Protein AF-A0AA39JCN2-F1 (afdb_monomer_lite)

Organism: NCBI:txid47425

Sequence (166 aa):
MTSLPENFPFCHGVRKHGKSKSEPVSTDLSFEFQEVFNVSTHCGYGSKWSVVVSFSDPRASGSPFCWSIHYPKSSRNSTKTPVPIAQVNVHQSVIHGTSYGRFIRKDPTVVLQALSMSLELGVLVTISQQSLSTHDSGSESITVIYTGTSTTGEQTLLRSITCPRR

pLDDT: mean 75.62, std 18.36, range [32.06, 97.75]

Secondary structure (DSSP, 8-state):
--PPPTT-TTS------SSS----------EEEEEEEEE--TTS--EEEEEEEEEE---STTPPEEEEEEPPPS-TT--SPPPEEEEEEE-HHHHSSSHHHHHHTT-THHHHHHHHHHHHHTSEEEEEE----S-S-S--EEEEEEEEE-TT--EEEEEEEEEE--

Radius of gyration: 18.5 Å; chains: 1; bounding box: 48×35×55 Å

Foldseek 3Di:
DDDDDPPDQQPQDPPPDDDDPDDRPSPLAKDKDKDWDFDDDPVRPTDIAIKMWIWDRCPDPFFFTKIFIFHPDPDPPDPDDTDGLFMETEGPQQLPQFPNVVVVSNDVVVVVVNRVVCNVVVFYWYWYWDDDDDDDDDFAKIKIWIWTQHPVRDIDTPDIDIGGRD

Structure (mmCIF, N/CA/C/O backbone):
data_AF-A0AA39JCN2-F1
#
_entry.id   AF-A0AA39JCN2-F1
#
loop_
_atom_site.group_PDB
_atom_site.id
_atom_site.type_symbol
_atom_site.label_atom_id
_atom_site.label_alt_id
_atom_site.label_comp_id
_atom_site.label_asym_id
_atom_site.label_entity_id
_atom_site.label_seq_id
_atom_site.pdbx_PDB_ins_code
_atom_site.Cartn_x
_atom_site.Cartn_y
_atom_site.Cartn_z
_atom_site.occupancy
_atom_site.B_iso_or_equiv
_atom_site.auth_seq_id
_atom_site.auth_comp_id
_atom_site.auth_asym_id
_atom_site.auth_atom_id
_atom_site.pdbx_PDB_model_num
ATOM 1 N N . MET A 1 1 ? 4.810 -21.937 -0.795 1.00 32.06 1 MET A N 1
ATOM 2 C CA . MET A 1 1 ? 5.273 -21.038 0.281 1.00 32.06 1 MET A CA 1
ATOM 3 C C . MET A 1 1 ? 6.446 -20.247 -0.266 1.00 32.06 1 MET A C 1
ATOM 5 O O . MET A 1 1 ? 7.522 -20.806 -0.411 1.00 32.06 1 MET A O 1
ATOM 9 N N . THR A 1 2 ? 6.219 -19.010 -0.698 1.00 41.44 2 THR A N 1
ATOM 10 C CA . THR A 1 2 ? 7.281 -18.117 -1.181 1.00 41.44 2 THR A CA 1
ATOM 11 C C . THR A 1 2 ? 7.988 -17.530 0.034 1.00 41.44 2 THR A C 1
ATOM 13 O O . THR A 1 2 ? 7.356 -16.844 0.837 1.00 41.44 2 THR A O 1
ATOM 16 N N . SER A 1 3 ? 9.263 -17.869 0.217 1.00 54.88 3 SER A N 1
ATOM 17 C CA . SER A 1 3 ? 10.109 -17.279 1.256 1.00 54.88 3 SER A CA 1
ATOM 18 C C . SER A 1 3 ? 10.153 -15.765 1.064 1.00 54.88 3 SER A C 1
ATOM 20 O O . SER A 1 3 ? 10.421 -15.297 -0.041 1.00 54.88 3 SER A O 1
ATOM 22 N N . LEU A 1 4 ? 9.856 -15.013 2.122 1.00 54.66 4 LEU A N 1
ATOM 23 C CA . LEU A 1 4 ? 10.009 -13.559 2.138 1.00 54.66 4 LEU A CA 1
ATOM 24 C C . LEU A 1 4 ? 11.469 -13.178 1.846 1.00 54.66 4 LEU A C 1
ATOM 26 O O . LEU A 1 4 ? 12.362 -13.962 2.186 1.00 54.66 4 LEU A O 1
ATOM 30 N N . PRO A 1 5 ? 11.730 -11.989 1.271 1.00 56.28 5 PRO A N 1
ATOM 31 C CA . PRO A 1 5 ? 13.087 -11.479 1.150 1.00 56.28 5 PRO A CA 1
ATOM 32 C C . PRO A 1 5 ? 13.756 -11.480 2.526 1.00 56.28 5 PRO A C 1
ATOM 34 O O . PRO A 1 5 ? 13.153 -11.048 3.513 1.00 56.28 5 PRO A O 1
ATOM 37 N N . GLU A 1 6 ? 15.001 -11.949 2.592 1.00 52.78 6 GLU A N 1
ATOM 38 C CA . GLU A 1 6 ? 15.779 -12.088 3.835 1.00 52.78 6 GLU A CA 1
ATOM 39 C C . GLU A 1 6 ? 15.866 -10.770 4.632 1.00 52.78 6 GLU A C 1
ATOM 41 O O . GLU A 1 6 ? 15.994 -10.780 5.852 1.00 52.78 6 GLU A O 1
ATOM 46 N N . ASN A 1 7 ? 15.694 -9.636 3.944 1.00 51.28 7 ASN A N 1
ATOM 47 C CA . ASN A 1 7 ? 15.815 -8.283 4.483 1.00 51.28 7 ASN A CA 1
ATOM 48 C C . ASN A 1 7 ? 14.471 -7.576 4.724 1.00 51.28 7 ASN A C 1
ATOM 50 O O . ASN A 1 7 ? 14.457 -6.373 4.988 1.00 51.28 7 ASN A O 1
ATOM 54 N N . PHE A 1 8 ? 13.334 -8.274 4.621 1.00 55.16 8 PHE A N 1
ATOM 55 C CA . PHE A 1 8 ? 12.053 -7.657 4.955 1.00 55.16 8 PHE A CA 1
ATOM 56 C C . PHE A 1 8 ? 11.967 -7.445 6.484 1.00 55.16 8 PHE A C 1
ATOM 58 O O . PHE A 1 8 ? 12.146 -8.398 7.245 1.00 55.16 8 PHE A O 1
ATOM 65 N N . PRO A 1 9 ? 11.650 -6.232 6.967 1.00 53.09 9 PRO A N 1
ATOM 66 C CA . PRO A 1 9 ? 11.814 -5.763 8.359 1.00 5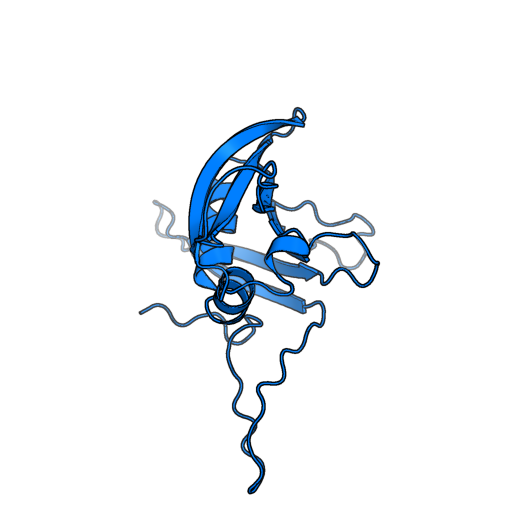3.09 9 PRO A CA 1
ATOM 67 C C . PRO A 1 9 ? 10.955 -6.471 9.413 1.00 53.09 9 PRO A C 1
ATOM 69 O O . PRO A 1 9 ? 11.002 -6.111 10.584 1.00 53.09 9 PRO A O 1
ATOM 72 N N . PHE A 1 10 ? 10.156 -7.463 9.030 1.00 50.78 10 PHE A N 1
ATOM 73 C CA . PHE A 1 10 ? 9.316 -8.217 9.962 1.00 50.78 10 PHE A CA 1
ATOM 74 C C . PHE A 1 10 ? 9.784 -9.667 10.140 1.00 50.78 10 PHE A C 1
ATOM 76 O O . PHE A 1 10 ? 9.243 -10.404 10.971 1.00 50.78 10 PHE A O 1
ATOM 83 N N . CYS A 1 11 ? 10.845 -10.072 9.432 1.00 47.53 11 CYS A N 1
ATOM 84 C CA . CYS A 1 11 ? 11.505 -11.352 9.648 1.00 47.53 11 CYS A CA 1
ATOM 85 C C . CYS A 1 11 ? 12.270 -11.306 10.975 1.00 47.53 11 CYS A C 1
ATOM 87 O O . CYS A 1 11 ? 13.310 -10.665 11.107 1.00 47.53 11 CYS A O 1
ATOM 89 N N . HIS A 1 12 ? 11.717 -11.986 11.981 1.00 44.44 12 HIS A N 1
ATOM 90 C CA . HIS A 1 12 ? 12.307 -12.133 13.305 1.00 44.44 12 HIS A CA 1
ATOM 91 C C . HIS A 1 12 ? 13.648 -12.867 13.188 1.00 44.44 12 HIS A C 1
ATOM 93 O O . HIS A 1 12 ? 13.712 -14.097 13.237 1.00 44.44 12 HIS A O 1
ATOM 99 N N . GLY A 1 13 ? 14.737 -12.115 13.045 1.00 40.28 13 GLY A N 1
ATOM 100 C CA . GLY A 1 13 ? 16.076 -12.637 13.246 1.00 40.28 13 GLY A CA 1
ATOM 101 C C . GLY A 1 13 ? 16.231 -13.004 14.716 1.00 40.28 13 GLY A C 1
ATOM 102 O O . GLY A 1 13 ? 16.456 -12.139 15.561 1.00 40.28 13 GLY A O 1
ATOM 103 N N . VAL A 1 14 ? 16.108 -14.290 15.044 1.00 38.62 14 VAL A N 1
ATOM 104 C CA . VAL A 1 14 ? 16.553 -14.802 16.342 1.00 38.62 14 VAL A CA 1
ATOM 105 C C . VAL A 1 14 ? 18.059 -14.558 16.408 1.00 38.62 14 VAL A C 1
ATOM 107 O O . VAL A 1 14 ? 18.843 -15.329 15.852 1.00 38.62 14 VAL A O 1
ATOM 110 N N . ARG A 1 15 ? 18.497 -13.492 17.089 1.00 39.75 15 ARG A N 1
ATOM 111 C CA . ARG A 1 15 ? 19.893 -13.402 17.522 1.00 39.75 15 ARG A CA 1
ATOM 112 C C . ARG A 1 15 ? 20.130 -14.569 18.476 1.00 39.75 15 ARG A C 1
ATOM 114 O O . ARG A 1 15 ? 19.732 -14.529 19.636 1.00 39.75 15 ARG A O 1
ATOM 121 N N . LYS A 1 16 ? 20.777 -15.628 17.988 1.00 42.03 16 LYS A N 1
ATOM 122 C CA . LYS A 1 16 ? 21.347 -16.671 18.843 1.00 42.03 16 LYS A CA 1
ATOM 123 C C . LYS A 1 16 ? 22.533 -16.073 19.595 1.00 42.03 16 LYS A C 1
ATOM 125 O O . LYS A 1 16 ? 23.670 -16.224 19.172 1.00 42.03 16 LYS A O 1
ATOM 130 N N . HIS A 1 17 ? 22.275 -15.415 20.717 1.00 41.84 17 HIS A N 1
ATOM 131 C CA . HIS A 1 17 ? 23.295 -15.216 21.738 1.00 41.84 17 HIS A CA 1
ATOM 132 C C . HIS A 1 17 ? 22.703 -15.474 23.122 1.00 41.84 17 HIS A C 1
ATOM 134 O O . HIS A 1 17 ? 21.788 -14.792 23.556 1.00 41.84 17 HIS A O 1
ATOM 140 N N . GLY A 1 18 ? 23.236 -16.525 23.751 1.00 43.03 18 GLY A N 1
ATOM 141 C CA . GLY A 1 18 ? 23.247 -16.834 25.181 1.00 43.03 18 GLY A CA 1
ATOM 142 C C . GLY A 1 18 ? 22.094 -16.345 26.059 1.00 43.03 18 GLY A C 1
ATOM 143 O O . GLY A 1 18 ? 22.060 -15.187 26.440 1.00 43.03 18 GLY A O 1
ATOM 144 N N . LYS A 1 19 ? 21.262 -17.296 26.508 1.00 42.97 19 LYS A N 1
ATOM 145 C CA . LYS A 1 19 ? 20.550 -17.302 27.804 1.00 42.97 19 LYS A CA 1
ATOM 146 C C . LYS A 1 19 ? 20.095 -15.930 28.341 1.00 42.97 19 LYS A C 1
ATOM 148 O O . LYS A 1 19 ? 20.382 -15.578 29.479 1.00 42.97 19 LYS A O 1
ATOM 153 N N . SER A 1 20 ? 19.307 -15.191 27.580 1.00 42.84 20 SER A N 1
ATOM 154 C CA . SER A 1 20 ? 18.370 -14.214 28.131 1.00 42.84 20 SER A CA 1
ATOM 155 C C . SER A 1 20 ? 17.187 -14.115 27.175 1.00 42.84 20 SER A C 1
ATOM 157 O O . SER A 1 20 ? 17.308 -14.427 25.992 1.00 42.84 20 SER A O 1
ATOM 159 N N . LYS A 1 21 ? 16.005 -13.821 27.718 1.00 40.16 21 LYS A N 1
ATOM 160 C CA . LYS A 1 21 ? 14.744 -13.749 26.974 1.00 40.16 21 LYS A CA 1
ATOM 161 C C . LYS A 1 21 ? 14.952 -12.913 25.707 1.00 40.16 21 LYS A C 1
ATOM 163 O O . LYS A 1 21 ? 15.256 -11.730 25.796 1.00 40.16 21 LYS A O 1
ATOM 168 N N . SER A 1 22 ? 14.821 -13.544 24.544 1.00 35.94 22 SER A N 1
ATOM 169 C CA . SER A 1 22 ? 14.944 -12.884 23.250 1.00 35.94 22 SER A CA 1
ATOM 170 C C . SER A 1 22 ? 13.730 -11.984 23.040 1.00 35.94 22 SER A C 1
ATOM 172 O O . SER A 1 22 ? 12.675 -12.461 22.616 1.00 35.94 22 SER A O 1
ATOM 174 N N . GLU A 1 23 ? 13.853 -10.702 23.372 1.00 36.19 23 GLU A N 1
ATOM 175 C CA . GLU A 1 23 ? 12.902 -9.708 22.885 1.00 36.19 23 GLU A CA 1
ATOM 176 C C . GLU A 1 23 ? 13.114 -9.487 21.379 1.00 36.19 23 GLU A C 1
ATOM 178 O O . GLU A 1 23 ? 14.261 -9.415 20.922 1.00 36.19 23 GLU A O 1
ATOM 183 N N . PRO A 1 24 ? 12.031 -9.407 20.587 1.00 42.09 24 PRO A N 1
ATOM 184 C CA . PRO A 1 24 ? 12.124 -9.056 19.180 1.00 42.09 24 PRO A CA 1
ATOM 185 C C . PRO A 1 24 ? 12.628 -7.616 19.064 1.00 42.09 24 PRO A C 1
ATOM 187 O O . PRO A 1 24 ? 11.931 -6.669 19.420 1.00 42.09 24 PRO A O 1
ATOM 190 N N . VAL A 1 25 ? 13.843 -7.447 18.547 1.00 38.12 25 VAL A N 1
ATOM 191 C CA . VAL A 1 25 ? 14.345 -6.131 18.154 1.00 38.12 25 VAL A CA 1
ATOM 192 C C . VAL A 1 25 ? 13.673 -5.784 16.827 1.00 38.12 25 VAL A C 1
ATOM 194 O O . VAL A 1 25 ? 14.136 -6.196 15.767 1.00 38.12 25 VAL A O 1
ATOM 197 N N . SER A 1 26 ? 12.549 -5.066 16.893 1.00 44.34 26 SER A N 1
ATOM 198 C CA . SER A 1 26 ? 12.038 -4.305 15.751 1.00 44.34 26 SER A CA 1
ATOM 199 C C . SER A 1 26 ? 13.088 -3.243 15.461 1.00 44.34 26 SER A C 1
ATOM 201 O O . SER A 1 26 ? 13.211 -2.272 16.207 1.00 44.34 26 SER A O 1
ATOM 203 N N . THR A 1 27 ? 13.938 -3.444 14.459 1.00 50.78 27 THR A N 1
ATOM 204 C CA . THR A 1 27 ? 14.744 -2.329 13.965 1.00 50.78 27 THR A CA 1
ATOM 205 C C . THR A 1 27 ? 13.805 -1.426 13.180 1.00 50.78 27 THR A C 1
ATOM 207 O O . THR A 1 27 ? 13.672 -1.577 11.970 1.00 50.78 27 THR A O 1
ATOM 210 N N . ASP A 1 28 ? 13.159 -0.501 13.893 1.00 56.06 28 ASP A N 1
ATOM 211 C CA . ASP A 1 28 ? 12.396 0.657 13.396 1.00 56.06 28 ASP A CA 1
ATOM 212 C C . ASP A 1 28 ? 13.345 1.660 12.690 1.00 56.06 28 ASP A C 1
ATOM 214 O O . ASP A 1 28 ? 13.396 2.857 12.961 1.00 56.06 28 ASP A O 1
ATOM 218 N N . LEU A 1 29 ? 14.213 1.140 11.823 1.00 69.19 29 LEU A N 1
ATOM 219 C CA . LEU A 1 29 ? 15.197 1.878 11.052 1.00 69.19 29 LEU A CA 1
ATOM 220 C C . LEU A 1 29 ? 14.769 1.812 9.591 1.00 69.19 29 LEU A C 1
ATOM 222 O O . LEU A 1 29 ? 14.411 0.752 9.080 1.00 69.19 29 LEU A O 1
ATOM 226 N N . SER A 1 30 ? 14.811 2.961 8.915 1.00 76.19 30 SER A N 1
ATOM 227 C CA . SER A 1 30 ? 14.611 3.033 7.469 1.00 76.19 30 SER A CA 1
ATOM 228 C C . SER A 1 30 ? 15.536 2.027 6.774 1.00 76.19 30 SER A C 1
ATOM 230 O O . SER A 1 30 ? 16.725 1.974 7.097 1.00 76.19 30 SER A O 1
ATOM 232 N N . PHE A 1 31 ? 15.015 1.254 5.825 1.00 80.50 31 PHE A N 1
ATOM 233 C CA . PHE A 1 31 ? 15.803 0.282 5.064 1.00 80.50 31 PHE A CA 1
ATOM 234 C C . PHE A 1 31 ? 15.503 0.390 3.574 1.00 80.50 31 PHE A C 1
ATOM 236 O O . PHE A 1 31 ? 14.466 0.907 3.155 1.00 80.50 31 PHE A O 1
ATOM 243 N N . GLU A 1 32 ? 16.422 -0.140 2.780 1.00 83.75 32 GLU A N 1
ATOM 244 C CA . GLU A 1 32 ? 16.309 -0.242 1.335 1.00 83.75 32 GLU A CA 1
ATOM 245 C C . GLU A 1 32 ? 16.995 -1.535 0.887 1.00 83.75 32 GLU A C 1
ATOM 247 O O . GLU A 1 32 ? 18.102 -1.834 1.341 1.00 83.75 32 GLU A O 1
ATOM 252 N N . PHE A 1 33 ? 16.348 -2.312 0.021 1.00 82.56 33 PHE A N 1
ATOM 253 C CA . PHE A 1 33 ? 16.964 -3.477 -0.610 1.00 82.56 33 PHE A CA 1
ATOM 254 C C . PHE A 1 33 ? 16.536 -3.604 -2.071 1.00 82.56 33 PHE A C 1
ATOM 256 O O . PHE A 1 33 ? 15.453 -3.175 -2.468 1.00 82.56 33 PHE A O 1
ATOM 263 N N . GLN A 1 34 ? 17.410 -4.194 -2.882 1.00 85.56 34 GLN A N 1
ATOM 264 C CA . GLN A 1 34 ? 17.171 -4.426 -4.301 1.00 85.56 34 GLN A CA 1
ATOM 265 C C . GLN A 1 34 ? 16.662 -5.853 -4.516 1.00 85.56 34 GLN A C 1
ATOM 267 O O . GLN A 1 34 ? 17.314 -6.809 -4.105 1.00 85.56 34 GLN A O 1
ATOM 272 N N . GLU A 1 35 ? 15.532 -5.982 -5.203 1.00 83.38 35 GLU A N 1
ATOM 273 C CA . GLU A 1 35 ? 14.927 -7.257 -5.583 1.00 83.38 35 GLU A CA 1
ATOM 274 C C . GLU A 1 35 ? 15.076 -7.458 -7.101 1.00 83.38 35 GLU A C 1
ATOM 276 O O . GLU A 1 35 ? 15.032 -6.497 -7.884 1.00 83.38 35 GLU A O 1
ATOM 281 N N . VAL A 1 36 ? 15.286 -8.704 -7.534 1.00 83.25 36 VAL A N 1
ATOM 282 C CA . VAL A 1 36 ? 15.440 -9.062 -8.952 1.00 83.25 36 VAL A CA 1
ATOM 283 C C . VAL A 1 36 ? 14.493 -10.203 -9.300 1.00 83.25 36 VAL A C 1
ATOM 285 O O . VAL A 1 36 ? 14.597 -11.297 -8.751 1.00 83.25 36 VAL A O 1
ATOM 288 N N . PHE A 1 37 ? 13.611 -9.967 -10.265 1.00 79.44 37 PHE A N 1
ATOM 289 C CA . PHE A 1 37 ? 12.635 -10.935 -10.750 1.00 79.44 37 PHE A CA 1
ATOM 290 C C . PHE A 1 37 ? 13.011 -11.433 -12.142 1.00 79.44 37 PHE A C 1
ATOM 292 O O . PHE A 1 37 ? 13.455 -10.666 -12.998 1.00 79.44 37 PHE A O 1
ATOM 299 N N . ASN A 1 38 ? 12.782 -12.721 -12.388 1.00 77.56 38 ASN A N 1
ATOM 300 C CA . ASN A 1 38 ? 12.851 -13.278 -13.733 1.00 77.56 38 ASN A CA 1
ATOM 301 C C . ASN A 1 38 ? 11.483 -13.112 -14.395 1.00 77.56 38 ASN A C 1
ATOM 303 O O . ASN A 1 38 ? 10.498 -13.687 -13.938 1.00 77.56 38 ASN A O 1
ATOM 307 N N . VAL A 1 39 ? 11.432 -12.342 -15.476 1.00 72.38 39 VAL A N 1
ATOM 308 C CA . VAL A 1 39 ? 10.229 -12.146 -16.282 1.00 72.38 39 VAL A CA 1
ATOM 309 C C . VAL A 1 39 ? 10.348 -13.021 -17.520 1.00 72.38 39 VAL A C 1
ATOM 311 O O . VAL A 1 39 ? 11.252 -12.848 -18.347 1.00 72.38 39 VAL A O 1
ATOM 314 N N . SER A 1 40 ? 9.441 -13.989 -17.642 1.00 67.19 40 SER A N 1
ATOM 315 C CA . SER A 1 40 ? 9.302 -14.775 -18.862 1.00 67.19 40 SER A CA 1
ATOM 316 C C . SER A 1 40 ? 8.734 -13.872 -19.948 1.00 67.19 40 SER A C 1
ATOM 318 O O . SER A 1 40 ? 7.577 -13.461 -19.876 1.00 67.19 40 SER A O 1
ATOM 320 N N . THR A 1 41 ? 9.539 -13.550 -20.951 1.00 65.88 41 THR A N 1
ATOM 321 C CA . THR A 1 41 ? 9.021 -12.922 -22.164 1.00 65.88 41 THR A CA 1
ATOM 322 C C . THR A 1 41 ? 8.545 -14.011 -23.124 1.00 65.88 41 THR A C 1
ATOM 324 O O . THR A 1 41 ? 9.098 -15.114 -23.156 1.00 65.88 41 THR A O 1
ATOM 327 N N . HIS A 1 42 ? 7.522 -13.705 -23.927 1.00 59.72 42 HIS A N 1
ATOM 328 C CA . HIS A 1 42 ? 6.954 -14.623 -24.924 1.00 59.72 42 HIS A CA 1
ATOM 329 C C . HIS A 1 42 ? 7.972 -15.124 -25.969 1.00 59.72 42 HIS A C 1
ATOM 331 O O . HIS A 1 42 ? 7.690 -16.073 -26.690 1.00 59.72 42 HIS A O 1
ATOM 337 N N . CYS A 1 43 ? 9.160 -14.520 -26.040 1.00 60.81 43 CYS A N 1
ATOM 338 C CA . CYS A 1 43 ? 10.222 -14.832 -26.992 1.00 60.81 43 CYS A CA 1
ATOM 339 C C . CYS A 1 43 ? 11.389 -15.649 -26.400 1.00 60.81 43 CYS A C 1
ATOM 341 O O . CYS A 1 43 ? 12.440 -15.744 -27.027 1.00 60.81 43 CYS A O 1
ATOM 343 N N . GLY A 1 44 ? 11.242 -16.250 -25.213 1.00 56.53 44 GLY A N 1
ATOM 344 C CA . GLY A 1 44 ? 12.236 -17.187 -24.661 1.00 56.53 44 GLY A CA 1
ATOM 345 C C . GLY A 1 44 ? 13.507 -16.538 -24.093 1.00 56.53 44 GLY A C 1
ATOM 346 O O . GLY A 1 44 ? 14.315 -17.219 -23.465 1.00 56.53 44 GLY A O 1
ATOM 347 N N . TYR A 1 45 ? 13.661 -15.218 -24.223 1.00 60.25 45 TYR A N 1
ATOM 348 C CA . TYR A 1 45 ? 14.680 -14.449 -23.513 1.00 60.25 45 TYR A CA 1
ATOM 349 C C . TYR A 1 45 ? 14.150 -14.051 -22.134 1.00 60.25 45 TYR A C 1
ATOM 351 O O . TYR A 1 45 ? 13.381 -13.096 -21.988 1.00 60.25 45 TYR A O 1
ATOM 359 N N . GLY A 1 46 ? 14.554 -14.789 -21.099 1.00 61.19 46 GLY A N 1
ATOM 360 C CA . GLY A 1 46 ? 14.291 -14.400 -19.715 1.00 61.19 46 GLY A CA 1
ATOM 361 C C . GLY A 1 46 ? 14.871 -13.011 -19.453 1.00 61.19 46 GLY A C 1
ATOM 362 O O . GLY A 1 46 ? 16.087 -12.831 -19.458 1.00 61.19 46 GLY A O 1
ATOM 363 N N . SER A 1 47 ? 14.004 -12.021 -19.256 1.00 72.75 47 SER A N 1
ATOM 364 C CA . SER A 1 47 ? 14.428 -10.666 -18.908 1.00 72.75 47 SER A CA 1
ATOM 365 C C . SER A 1 47 ? 14.451 -10.542 -17.394 1.00 72.75 47 SER A C 1
ATOM 367 O O . SER A 1 47 ? 13.493 -10.916 -16.722 1.00 72.75 47 SER A O 1
ATOM 369 N N . LYS A 1 48 ? 15.545 -10.025 -16.837 1.00 80.94 48 LYS A N 1
ATOM 370 C CA . LYS A 1 48 ? 15.624 -9.725 -15.405 1.00 80.94 48 LYS A CA 1
ATOM 371 C C . LYS A 1 48 ? 15.109 -8.318 -15.169 1.00 80.94 48 LYS A C 1
ATOM 373 O O . LYS A 1 48 ? 15.636 -7.367 -15.739 1.00 80.94 48 LYS A O 1
ATOM 378 N N . TRP A 1 49 ? 14.087 -8.198 -14.339 1.00 81.19 49 TRP A N 1
ATOM 379 C CA . TRP A 1 49 ? 13.589 -6.914 -13.867 1.00 81.19 49 TRP A CA 1
ATOM 380 C C . TRP A 1 49 ? 14.132 -6.685 -12.471 1.00 81.19 49 TRP A C 1
ATOM 382 O O . TRP A 1 49 ? 14.105 -7.594 -11.647 1.00 81.19 49 TRP A O 1
ATOM 392 N N . SER A 1 50 ? 14.641 -5.488 -12.206 1.00 85.50 50 SER A N 1
ATOM 393 C CA . SER A 1 50 ? 15.120 -5.131 -10.879 1.00 85.50 50 SER A CA 1
ATOM 394 C C . SER A 1 50 ? 14.387 -3.914 -10.356 1.00 85.50 50 SER A C 1
ATOM 396 O O . SER A 1 50 ? 14.191 -2.942 -11.087 1.00 85.50 50 SER A O 1
ATOM 398 N N . VAL A 1 51 ? 14.001 -3.983 -9.088 1.00 88.00 51 VAL A N 1
ATOM 399 C CA . VAL A 1 51 ? 13.358 -2.896 -8.357 1.00 88.00 51 VAL A CA 1
ATOM 400 C C . VAL A 1 51 ? 14.048 -2.715 -7.019 1.00 88.00 51 VAL A C 1
ATOM 402 O O . VAL A 1 51 ? 14.722 -3.614 -6.518 1.00 88.00 51 VAL A O 1
ATOM 405 N N . VAL A 1 52 ? 13.857 -1.549 -6.431 1.00 88.94 52 VAL A N 1
ATOM 406 C CA . VAL A 1 52 ? 14.293 -1.243 -5.080 1.00 88.94 52 VAL A CA 1
ATOM 407 C C . VAL A 1 52 ? 13.056 -1.104 -4.208 1.00 88.94 52 VAL A C 1
ATOM 409 O O . VAL A 1 52 ? 12.140 -0.353 -4.548 1.00 88.94 52 VAL A O 1
ATOM 412 N N . VAL A 1 53 ? 13.031 -1.846 -3.105 1.00 87.81 53 VAL A N 1
ATOM 413 C CA . VAL A 1 53 ? 12.010 -1.757 -2.062 1.00 87.81 53 VAL A CA 1
ATOM 414 C C . VAL A 1 53 ? 12.594 -0.949 -0.916 1.00 87.81 53 VAL A C 1
ATOM 416 O O . VAL A 1 53 ? 13.643 -1.299 -0.374 1.00 87.81 53 VAL A O 1
ATOM 419 N N . SER A 1 54 ? 11.912 0.123 -0.535 1.00 88.56 54 SER A N 1
ATOM 420 C CA . SER A 1 54 ? 12.331 1.003 0.551 1.00 88.56 54 SER A CA 1
ATOM 421 C C . SER A 1 54 ? 11.235 1.188 1.584 1.00 88.56 54 SER A C 1
ATOM 423 O O . SER A 1 54 ? 10.046 1.194 1.263 1.00 88.56 54 SER A O 1
ATOM 425 N N . PHE A 1 55 ? 11.658 1.386 2.825 1.00 87.00 55 PHE A N 1
ATOM 426 C CA . PHE A 1 55 ? 10.817 1.778 3.942 1.00 87.00 55 PHE A CA 1
ATOM 427 C C . PHE A 1 55 ? 11.414 2.983 4.644 1.00 87.00 55 PHE A C 1
ATOM 429 O O . PHE A 1 55 ? 12.603 2.999 4.982 1.00 87.00 55 PHE A O 1
ATOM 436 N N . SER A 1 56 ? 10.570 3.963 4.928 1.00 84.06 56 SER A N 1
ATOM 437 C CA . SER A 1 56 ? 10.908 5.095 5.770 1.00 84.06 56 SER A CA 1
ATOM 438 C C . SER A 1 56 ? 10.018 5.133 7.006 1.00 84.06 56 SER A C 1
ATOM 440 O O . SER A 1 56 ? 8.803 5.325 6.942 1.00 84.06 56 SER A O 1
ATOM 442 N N . ASP A 1 57 ? 10.672 4.978 8.156 1.00 79.31 57 ASP A N 1
ATOM 443 C CA . ASP A 1 57 ? 10.107 5.333 9.448 1.00 79.31 57 ASP A CA 1
ATOM 444 C C . ASP A 1 57 ? 9.983 6.869 9.561 1.00 79.31 57 ASP A C 1
ATOM 446 O O . ASP A 1 57 ? 10.953 7.590 9.264 1.00 79.31 57 ASP A O 1
ATOM 450 N N . PRO A 1 58 ? 8.815 7.392 9.966 1.00 74.12 58 PRO A N 1
ATOM 451 C CA . PRO A 1 58 ? 8.615 8.804 10.219 1.00 74.12 58 PRO A CA 1
ATOM 452 C C . PRO A 1 58 ? 9.371 9.236 11.482 1.00 74.12 58 PRO A C 1
ATOM 454 O O . PRO A 1 58 ? 8.801 9.382 12.560 1.00 74.12 58 PRO A O 1
ATOM 457 N N . ARG A 1 59 ? 10.659 9.569 11.331 1.00 65.62 59 ARG A N 1
ATOM 458 C CA . ARG A 1 59 ? 11.467 10.173 12.414 1.00 65.62 59 ARG A CA 1
ATOM 459 C C . ARG A 1 59 ? 10.880 11.495 12.940 1.00 65.62 59 ARG A C 1
ATOM 461 O O . ARG A 1 59 ? 11.265 11.951 14.012 1.00 65.62 59 ARG A O 1
ATOM 468 N N . ALA A 1 60 ? 9.977 12.123 12.181 1.00 57.97 60 ALA A N 1
ATOM 469 C CA . ALA A 1 60 ? 9.233 13.315 12.565 1.00 57.97 60 ALA A CA 1
ATOM 470 C C . ALA A 1 60 ? 7.803 12.959 13.011 1.00 57.97 60 ALA A C 1
ATOM 472 O O . ALA A 1 60 ? 7.067 12.268 12.302 1.00 57.97 60 ALA A O 1
ATOM 473 N N . SER A 1 61 ? 7.403 13.495 14.169 1.00 58.34 61 SER A N 1
ATOM 474 C CA . SER A 1 61 ? 6.030 13.446 14.691 1.00 58.34 61 SER A CA 1
ATOM 475 C C . SER A 1 61 ? 5.014 13.827 13.604 1.00 58.34 61 SER A C 1
ATOM 477 O O . SER A 1 61 ? 5.137 14.884 12.986 1.00 58.34 61 SER A O 1
ATOM 479 N N . GLY A 1 62 ? 4.032 12.957 13.348 1.00 67.62 62 GLY A N 1
ATOM 480 C CA . GLY A 1 62 ? 2.936 13.202 12.403 1.00 67.62 62 GLY A CA 1
ATOM 481 C C . GLY A 1 62 ? 3.143 12.726 10.959 1.00 67.62 62 GLY A C 1
ATOM 482 O O . GLY A 1 62 ? 2.185 12.746 10.190 1.00 67.62 62 GLY A O 1
ATOM 483 N N . SER A 1 63 ? 4.333 12.258 10.566 1.00 82.56 63 SER A N 1
ATOM 484 C CA . SER A 1 63 ? 4.514 11.648 9.235 1.00 82.56 63 SER A CA 1
ATOM 485 C C . SER A 1 63 ? 4.044 10.181 9.217 1.00 82.56 63 SER A C 1
ATOM 487 O O . SER A 1 63 ? 4.165 9.492 10.234 1.00 82.56 63 SER A O 1
ATOM 489 N N . PRO A 1 64 ? 3.495 9.665 8.101 1.00 88.56 64 PRO A N 1
ATOM 490 C CA . PRO A 1 64 ? 3.131 8.255 7.995 1.00 88.56 64 PRO A CA 1
ATOM 491 C C . PRO A 1 64 ? 4.369 7.369 7.813 1.00 88.56 64 PRO A C 1
ATOM 493 O O . PRO A 1 64 ? 5.393 7.802 7.288 1.00 88.56 64 PRO A O 1
ATOM 496 N N . PHE A 1 65 ? 4.237 6.100 8.187 1.00 88.94 65 PHE A N 1
ATOM 497 C CA . PHE A 1 65 ? 5.163 5.047 7.782 1.00 88.94 65 PHE A CA 1
ATOM 498 C C . PHE A 1 65 ? 5.008 4.803 6.287 1.00 88.94 65 PHE A C 1
ATOM 500 O O . PHE A 1 65 ? 3.884 4.618 5.826 1.00 88.94 65 PHE A O 1
ATOM 507 N N . CYS A 1 66 ? 6.098 4.815 5.527 1.00 91.75 66 CYS A N 1
ATOM 508 C CA . CYS A 1 66 ? 6.021 4.710 4.074 1.00 91.75 66 CYS A CA 1
ATOM 509 C C . CYS A 1 66 ? 6.811 3.507 3.573 1.00 91.75 66 CYS A C 1
ATOM 511 O O . CYS A 1 66 ? 7.978 3.336 3.915 1.00 91.75 66 CYS A O 1
ATOM 513 N N . TRP A 1 67 ? 6.166 2.699 2.738 1.00 92.38 67 TRP A N 1
ATOM 514 C CA . TRP A 1 67 ? 6.801 1.674 1.923 1.00 92.38 67 TRP A CA 1
ATOM 515 C C . TRP A 1 67 ? 6.666 2.065 0.465 1.00 92.38 67 TRP A C 1
ATOM 517 O O . TRP A 1 67 ? 5.590 2.474 0.027 1.00 92.38 67 TRP A O 1
ATOM 527 N N . SER A 1 68 ? 7.732 1.905 -0.303 1.00 92.69 68 SER A N 1
ATOM 528 C CA . SER A 1 68 ? 7.712 2.225 -1.722 1.00 92.69 68 SER A CA 1
ATOM 529 C C . SER A 1 68 ? 8.561 1.271 -2.540 1.00 92.69 68 SER A C 1
ATOM 531 O O . SER A 1 68 ? 9.521 0.671 -2.054 1.00 92.69 68 SER A O 1
ATOM 533 N N . ILE A 1 69 ? 8.179 1.142 -3.806 1.00 91.50 69 ILE A N 1
ATOM 534 C CA . ILE A 1 69 ? 8.925 0.414 -4.825 1.00 91.50 69 ILE A CA 1
ATOM 535 C C . ILE A 1 69 ? 9.305 1.422 -5.899 1.00 91.50 69 ILE A C 1
ATOM 537 O O . ILE A 1 69 ? 8.456 2.190 -6.351 1.00 91.50 69 ILE A O 1
ATOM 541 N N . HIS A 1 70 ? 10.564 1.431 -6.315 1.00 91.56 70 HIS A N 1
ATOM 542 C CA . HIS A 1 70 ? 11.055 2.307 -7.375 1.00 91.56 70 HIS A CA 1
ATOM 543 C C . HIS A 1 70 ? 12.093 1.596 -8.245 1.00 91.56 70 HIS A C 1
ATOM 545 O O . HIS A 1 70 ? 12.657 0.568 -7.867 1.00 91.56 70 HIS A O 1
ATOM 551 N N . TYR A 1 71 ? 12.354 2.139 -9.434 1.00 88.50 71 TYR A N 1
ATOM 552 C CA . TYR A 1 71 ? 13.427 1.625 -10.281 1.00 88.50 71 TYR A CA 1
ATOM 553 C C . TYR A 1 71 ? 14.804 1.973 -9.702 1.00 88.50 71 TYR A C 1
ATOM 555 O O . TYR A 1 71 ? 14.978 3.081 -9.186 1.00 88.50 71 TYR A O 1
ATOM 563 N N . PRO A 1 72 ? 15.809 1.086 -9.834 1.00 86.25 72 PRO A N 1
ATOM 564 C CA . PRO A 1 72 ? 17.173 1.384 -9.425 1.00 86.25 72 PRO A CA 1
ATOM 565 C C . PRO A 1 72 ? 17.680 2.668 -10.087 1.00 86.25 72 PRO A C 1
ATOM 567 O O . PRO A 1 72 ? 17.407 2.938 -11.261 1.00 86.25 72 PRO A O 1
ATOM 570 N N . LYS A 1 73 ? 18.464 3.464 -9.356 1.00 80.94 73 LYS A N 1
ATOM 571 C CA . LYS A 1 73 ? 19.081 4.668 -9.924 1.00 80.94 73 LYS A CA 1
ATOM 572 C C . LYS A 1 73 ? 20.036 4.273 -11.054 1.00 80.94 73 LYS A C 1
ATOM 574 O O . LYS A 1 73 ? 21.048 3.623 -10.818 1.00 80.94 73 LYS A O 1
ATOM 579 N N . SER A 1 74 ? 19.749 4.733 -12.272 1.00 69.56 74 SER A N 1
ATOM 580 C CA . SER A 1 74 ? 20.557 4.435 -13.466 1.00 69.56 74 SER A CA 1
ATOM 581 C C . SER A 1 74 ? 21.966 5.053 -13.445 1.00 69.56 74 SER A C 1
ATOM 583 O O . SER A 1 74 ? 22.795 4.694 -14.276 1.00 69.56 74 SER A O 1
ATOM 585 N N . SER A 1 75 ? 22.257 5.995 -12.540 1.00 64.31 75 SER A N 1
ATOM 586 C CA . SER A 1 75 ? 23.568 6.646 -12.425 1.00 64.31 75 SER A CA 1
ATOM 587 C C . SER A 1 75 ? 23.876 7.020 -10.976 1.00 64.31 75 SER A C 1
ATOM 589 O O . SER A 1 75 ? 23.030 7.608 -10.297 1.00 64.31 75 SER A O 1
ATOM 591 N N . ARG A 1 76 ? 25.113 6.746 -10.527 1.00 60.91 76 ARG A N 1
ATOM 592 C CA . ARG A 1 76 ? 25.630 7.153 -9.202 1.00 60.91 76 ARG A CA 1
ATOM 593 C C . ARG A 1 76 ? 25.563 8.667 -8.966 1.00 60.91 76 ARG A C 1
ATOM 595 O O . ARG A 1 76 ? 25.532 9.080 -7.815 1.00 60.91 76 ARG A O 1
ATOM 602 N N . ASN A 1 77 ? 25.486 9.471 -10.029 1.00 58.78 77 ASN A N 1
ATOM 603 C CA . ASN A 1 77 ? 25.487 10.936 -9.955 1.00 58.78 77 ASN A CA 1
ATOM 604 C C . ASN A 1 77 ? 24.086 11.554 -10.104 1.00 58.78 77 ASN A C 1
ATOM 606 O O . ASN A 1 77 ? 23.957 12.772 -10.207 1.00 58.78 77 ASN A O 1
ATOM 610 N N . SER A 1 78 ? 23.025 10.741 -10.147 1.00 66.25 78 SER A N 1
ATOM 611 C CA . SER A 1 78 ? 21.663 11.269 -10.205 1.00 66.25 78 SER A CA 1
ATOM 612 C C . SER A 1 78 ? 21.254 11.830 -8.843 1.00 66.25 78 SER A C 1
ATOM 614 O O . SER A 1 78 ? 20.971 11.079 -7.910 1.00 66.25 78 SER A O 1
ATOM 616 N N . THR A 1 79 ? 21.164 13.156 -8.752 1.00 64.88 79 THR A N 1
ATOM 617 C CA . THR A 1 79 ? 20.588 13.878 -7.605 1.00 64.88 79 THR A CA 1
ATOM 618 C C . THR A 1 79 ? 19.061 13.818 -7.571 1.00 64.88 79 THR A C 1
ATOM 620 O O . THR A 1 79 ? 18.452 14.244 -6.594 1.00 64.88 79 THR A O 1
ATOM 623 N N . LYS A 1 80 ? 18.424 13.282 -8.623 1.00 69.44 80 LYS A N 1
ATOM 624 C CA . LYS A 1 80 ? 16.967 13.148 -8.683 1.00 69.44 80 LYS A CA 1
ATOM 625 C C . LYS A 1 80 ? 16.484 12.144 -7.639 1.00 69.44 80 LYS A C 1
ATOM 627 O O . LYS A 1 80 ? 17.021 11.036 -7.529 1.00 69.44 80 LYS A O 1
ATOM 632 N N . THR A 1 81 ? 15.454 12.540 -6.899 1.00 73.06 81 THR A N 1
ATOM 633 C CA . THR A 1 81 ? 14.702 11.649 -6.021 1.00 73.06 81 THR A CA 1
ATOM 634 C C . THR A 1 81 ? 14.094 10.520 -6.858 1.00 73.06 81 THR A C 1
ATOM 636 O O . THR A 1 81 ? 13.528 10.792 -7.921 1.00 73.06 81 THR A O 1
ATOM 639 N N . PRO A 1 82 ? 14.240 9.248 -6.444 1.00 80.56 82 PRO A N 1
ATOM 640 C CA . PRO A 1 82 ? 13.576 8.150 -7.127 1.00 80.56 82 PRO A CA 1
ATOM 641 C C . PRO A 1 82 ? 12.068 8.373 -7.157 1.00 80.56 82 PRO A C 1
ATOM 643 O O . PRO A 1 82 ? 11.472 8.723 -6.139 1.00 80.56 82 PRO A O 1
ATOM 646 N N . VAL A 1 83 ? 11.462 8.174 -8.326 1.00 85.25 83 VAL A N 1
ATOM 647 C CA . VAL A 1 83 ? 10.007 8.217 -8.465 1.00 85.25 83 VAL A CA 1
ATOM 648 C C . VAL A 1 83 ? 9.470 6.832 -8.103 1.00 85.25 83 VAL A C 1
ATOM 650 O O . VAL A 1 83 ? 9.865 5.855 -8.749 1.00 85.25 83 VAL A O 1
ATOM 653 N N . PRO A 1 84 ? 8.615 6.717 -7.074 1.00 90.31 84 PRO A N 1
ATOM 654 C CA . PRO A 1 84 ? 8.003 5.448 -6.727 1.00 90.31 84 PRO A CA 1
ATOM 655 C C . PRO A 1 84 ? 7.020 5.025 -7.820 1.00 90.31 84 PRO A C 1
ATOM 657 O O . PRO A 1 84 ? 6.206 5.821 -8.280 1.00 90.31 84 PRO A O 1
ATOM 660 N N . ILE A 1 85 ? 7.100 3.759 -8.220 1.00 92.19 85 ILE A N 1
ATOM 661 C CA . ILE A 1 85 ? 6.095 3.100 -9.067 1.00 92.19 85 ILE A CA 1
ATOM 662 C C . ILE A 1 85 ? 4.965 2.492 -8.232 1.00 92.19 85 ILE A C 1
ATOM 664 O O . ILE A 1 85 ? 3.890 2.228 -8.755 1.00 92.19 85 ILE A O 1
ATOM 668 N N . ALA A 1 86 ? 5.211 2.287 -6.937 1.00 94.81 86 ALA A N 1
ATOM 669 C CA . ALA A 1 86 ? 4.230 1.863 -5.952 1.00 94.81 86 ALA A CA 1
ATOM 670 C C . ALA A 1 86 ? 4.539 2.529 -4.622 1.00 94.81 86 ALA A C 1
ATOM 672 O O . ALA A 1 86 ? 5.715 2.657 -4.256 1.00 94.81 86 ALA A O 1
ATOM 673 N N . GLN A 1 87 ? 3.505 2.894 -3.875 1.00 95.25 87 GLN A N 1
ATOM 674 C CA . GLN A 1 87 ? 3.682 3.466 -2.552 1.00 95.25 87 GLN A CA 1
ATOM 675 C C . GLN A 1 87 ? 2.499 3.153 -1.637 1.00 95.25 87 GLN A C 1
ATOM 677 O O . GLN A 1 87 ? 1.333 3.245 -2.028 1.00 95.25 87 GLN A O 1
ATOM 682 N N . VAL A 1 88 ? 2.827 2.822 -0.391 1.00 95.56 88 VAL A N 1
ATOM 683 C CA . VAL A 1 88 ? 1.882 2.622 0.702 1.00 95.56 88 VAL A CA 1
ATOM 684 C C . VAL A 1 88 ? 2.287 3.506 1.871 1.00 95.56 88 VAL A C 1
ATOM 686 O O . VAL A 1 88 ? 3.391 3.378 2.396 1.00 95.56 88 VAL A O 1
ATOM 689 N N . ASN A 1 89 ? 1.366 4.353 2.317 1.00 94.75 89 ASN A N 1
ATOM 690 C CA . ASN A 1 89 ? 1.492 5.117 3.549 1.00 94.75 89 ASN A CA 1
ATOM 691 C C . ASN A 1 89 ? 0.623 4.477 4.634 1.00 94.75 89 ASN A C 1
ATOM 693 O O . AS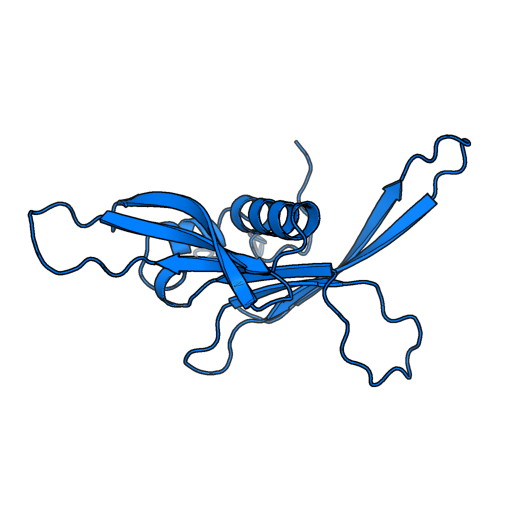N A 1 89 ? -0.554 4.214 4.413 1.00 94.75 89 ASN A O 1
ATOM 697 N N . VAL A 1 90 ? 1.162 4.271 5.829 1.00 92.25 90 VAL A N 1
ATOM 698 C CA . VAL A 1 90 ? 0.413 3.789 6.990 1.00 92.25 90 VAL A CA 1
ATOM 699 C C . VAL A 1 90 ? 0.438 4.860 8.063 1.00 92.25 90 VAL A C 1
ATOM 701 O O . VAL A 1 90 ? 1.495 5.275 8.540 1.00 92.25 90 VAL A O 1
ATOM 704 N N . HIS A 1 91 ? -0.746 5.332 8.435 1.00 90.69 91 HIS A N 1
ATOM 705 C CA . HIS A 1 91 ? -0.892 6.376 9.432 1.00 90.69 91 HIS A CA 1
ATOM 706 C C . HIS A 1 91 ? -0.457 5.880 10.818 1.00 90.69 91 HIS A C 1
ATOM 708 O O . HIS A 1 91 ? -0.689 4.725 11.18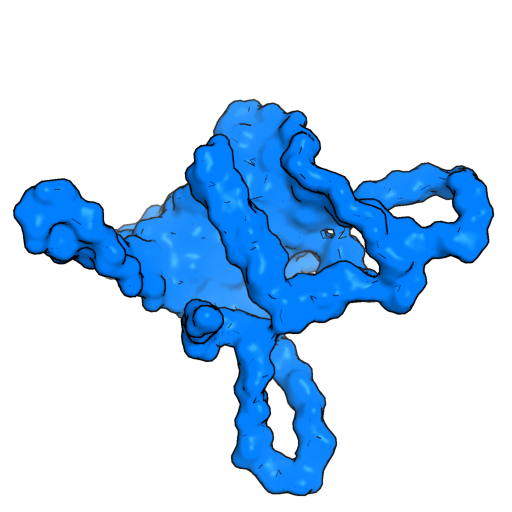9 1.00 90.69 91 HIS A O 1
ATOM 714 N N . GLN A 1 92 ? 0.128 6.772 11.620 1.00 86.12 92 GLN A N 1
ATOM 715 C CA . GLN A 1 92 ? 0.642 6.442 12.954 1.00 86.12 92 GLN A CA 1
ATOM 716 C C . GLN A 1 92 ? -0.437 5.861 13.879 1.00 86.12 92 GLN A C 1
ATOM 718 O O . GLN A 1 92 ? -0.152 4.950 14.653 1.00 86.12 92 GLN A O 1
ATOM 723 N N . SER A 1 93 ? -1.687 6.321 13.748 1.00 85.25 93 SER A N 1
ATOM 724 C CA . SER A 1 93 ? -2.825 5.797 14.521 1.00 85.25 93 SER A CA 1
ATOM 725 C C . SER A 1 93 ? -3.115 4.317 14.268 1.00 85.25 93 SER A C 1
ATOM 727 O O . SER A 1 93 ? -3.655 3.648 15.137 1.00 85.25 93 SER A O 1
ATOM 729 N N . VAL A 1 94 ? -2.741 3.785 13.102 1.00 87.62 94 VAL A N 1
ATOM 730 C CA . VAL A 1 94 ? -2.887 2.357 12.803 1.00 87.62 94 VAL A CA 1
ATOM 731 C C . VAL A 1 94 ? -1.755 1.567 13.449 1.00 87.62 94 VAL A C 1
ATOM 733 O O . VAL A 1 94 ? -1.983 0.488 13.985 1.00 87.62 94 VAL A O 1
ATOM 736 N N . ILE A 1 95 ? -0.534 2.099 13.418 1.00 83.75 95 ILE A N 1
ATOM 737 C CA . ILE A 1 95 ? 0.669 1.397 13.874 1.00 83.75 95 ILE A CA 1
ATOM 738 C C . ILE A 1 95 ? 0.798 1.388 15.403 1.00 83.75 95 ILE A C 1
ATOM 740 O O . ILE A 1 95 ? 1.162 0.361 15.982 1.00 83.75 95 ILE A O 1
ATOM 744 N N . HIS A 1 96 ? 0.511 2.503 16.073 1.00 81.88 96 HIS A N 1
ATOM 745 C CA . HIS A 1 96 ? 0.712 2.640 17.515 1.00 81.88 96 HIS A CA 1
ATOM 746 C C . HIS A 1 96 ? -0.554 2.310 18.306 1.00 81.88 96 HIS A C 1
ATOM 748 O O . HIS A 1 96 ? -1.629 2.824 18.026 1.00 81.88 96 HIS A O 1
ATOM 754 N N . GLY A 1 97 ? -0.413 1.472 19.338 1.00 72.00 97 GLY A N 1
ATOM 755 C CA . GLY A 1 97 ? -1.480 1.229 20.313 1.00 72.00 97 GLY A CA 1
ATOM 756 C C . GLY A 1 97 ? -2.669 0.411 19.802 1.00 72.00 97 GLY A C 1
ATOM 757 O O . GLY A 1 97 ? -3.680 0.349 20.495 1.00 72.00 97 GLY A O 1
ATOM 758 N N . THR A 1 98 ? -2.568 -0.231 18.629 1.00 78.00 98 THR A N 1
ATOM 759 C CA . THR A 1 98 ? -3.648 -1.070 18.085 1.00 78.00 98 THR A CA 1
ATOM 760 C C . THR A 1 98 ? -3.232 -2.525 17.846 1.00 78.00 98 THR A C 1
ATOM 762 O O . THR A 1 98 ? -2.068 -2.853 17.589 1.00 78.00 98 THR A O 1
ATOM 765 N N . SER A 1 99 ? -4.210 -3.432 17.908 1.00 82.62 99 SER A N 1
ATOM 766 C CA . SER A 1 99 ? -4.062 -4.843 17.529 1.00 82.62 99 SER A CA 1
ATOM 767 C C . SER A 1 99 ? -3.670 -5.005 16.055 1.00 82.62 99 SER A C 1
ATOM 769 O O . SER A 1 99 ? -2.850 -5.865 15.733 1.00 82.62 99 SER A O 1
ATOM 771 N N . TYR A 1 100 ? -4.184 -4.137 15.180 1.00 85.56 100 TYR A N 1
ATOM 772 C CA . TYR A 1 100 ? -3.871 -4.147 13.754 1.00 85.56 100 TYR A CA 1
ATOM 773 C C . TYR A 1 100 ? -2.437 -3.695 13.468 1.00 85.56 100 TYR A C 1
ATOM 775 O O . TYR A 1 100 ? -1.741 -4.322 12.677 1.00 85.56 100 TYR A O 1
ATOM 783 N N . GLY A 1 101 ? -1.939 -2.681 14.177 1.00 84.75 101 GLY A N 1
ATOM 784 C CA . GLY A 1 101 ? -0.538 -2.266 14.099 1.00 84.75 101 GLY A CA 1
ATOM 785 C C . GLY A 1 101 ? 0.417 -3.392 14.492 1.00 84.75 101 GLY A C 1
ATOM 786 O O . GLY A 1 101 ? 1.401 -3.647 13.798 1.00 84.75 101 GLY A O 1
ATOM 787 N N . ARG A 1 102 ? 0.084 -4.149 15.551 1.00 82.62 102 ARG A N 1
ATOM 788 C CA . ARG A 1 102 ? 0.827 -5.368 15.928 1.00 82.62 102 ARG A CA 1
ATOM 789 C C . ARG A 1 102 ? 0.794 -6.434 14.832 1.00 82.62 102 ARG A C 1
ATOM 791 O O . ARG A 1 102 ? 1.781 -7.146 14.672 1.00 82.62 102 ARG A O 1
ATOM 798 N N . PHE A 1 103 ? -0.320 -6.559 14.113 1.00 84.12 103 PHE A N 1
ATOM 799 C CA . PHE A 1 103 ? -0.456 -7.493 12.998 1.00 84.12 103 PHE A CA 1
ATOM 800 C C . PHE A 1 103 ? 0.405 -7.074 11.800 1.00 84.12 103 PHE A C 1
ATOM 802 O O . PHE A 1 103 ? 1.210 -7.883 11.355 1.00 84.12 103 PHE A O 1
ATOM 809 N N . ILE A 1 104 ? 0.355 -5.806 11.370 1.00 85.50 104 ILE A N 1
ATOM 810 C CA . ILE A 1 104 ? 1.207 -5.266 10.290 1.00 85.50 104 ILE A CA 1
ATOM 811 C C . ILE A 1 104 ? 2.693 -5.522 10.570 1.00 85.50 104 ILE A C 1
ATOM 813 O O . ILE A 1 104 ? 3.428 -5.939 9.681 1.00 85.50 104 ILE A O 1
ATOM 817 N N . ARG A 1 105 ? 3.140 -5.307 11.815 1.00 78.38 105 ARG A N 1
ATOM 818 C CA . ARG A 1 105 ? 4.548 -5.514 12.199 1.00 78.38 105 ARG A CA 1
ATOM 819 C C . ARG A 1 105 ? 4.983 -6.980 12.257 1.00 78.38 105 ARG A C 1
ATOM 821 O O . ARG A 1 105 ? 6.170 -7.261 12.360 1.00 78.38 105 ARG A O 1
ATOM 828 N N . LYS A 1 106 ? 4.042 -7.922 12.287 1.00 80.06 106 LYS A N 1
ATOM 829 C CA . LYS A 1 106 ? 4.341 -9.362 12.310 1.00 80.06 106 LYS A CA 1
ATOM 830 C C . LYS A 1 106 ? 4.172 -9.997 10.945 1.00 80.06 106 LYS A C 1
ATOM 832 O O . LYS A 1 106 ? 4.891 -10.938 10.626 1.00 80.06 106 LYS A O 1
ATOM 837 N N . ASP A 1 107 ? 3.204 -9.507 10.185 1.00 81.31 107 ASP A N 1
ATOM 838 C CA . ASP A 1 107 ? 2.808 -10.073 8.915 1.00 81.31 107 ASP A CA 1
ATOM 839 C C . ASP A 1 107 ? 3.074 -9.076 7.776 1.00 81.31 107 ASP A C 1
ATOM 841 O O . ASP A 1 107 ? 2.271 -8.168 7.525 1.00 81.31 107 ASP A O 1
ATOM 845 N N . PRO A 1 108 ? 4.189 -9.247 7.045 1.00 76.12 108 PRO A N 1
ATOM 846 C CA . PRO A 1 108 ? 4.523 -8.381 5.922 1.00 76.12 108 PRO A CA 1
ATOM 847 C C . PRO A 1 108 ? 3.523 -8.475 4.768 1.00 76.12 108 PRO A C 1
ATOM 849 O O . PRO A 1 108 ? 3.489 -7.575 3.924 1.00 76.12 108 PRO A O 1
ATOM 852 N N . THR A 1 109 ? 2.696 -9.527 4.713 1.00 84.06 109 THR A N 1
ATOM 853 C CA . THR A 1 109 ? 1.740 -9.720 3.616 1.00 84.06 109 THR A CA 1
ATOM 854 C C . THR A 1 109 ? 0.733 -8.581 3.528 1.00 84.06 109 THR A C 1
ATOM 856 O O . THR A 1 109 ? 0.320 -8.238 2.425 1.00 84.06 109 THR A O 1
ATOM 859 N N . VAL A 1 110 ? 0.408 -7.921 4.644 1.00 87.62 110 VAL A N 1
ATOM 860 C CA . VAL A 1 110 ? -0.507 -6.771 4.663 1.00 87.62 110 VAL A CA 1
ATOM 861 C C . VAL A 1 110 ? 0.029 -5.618 3.815 1.00 87.62 110 VAL A C 1
ATOM 863 O O . VAL A 1 110 ? -0.694 -5.048 2.997 1.00 87.62 110 VAL A O 1
ATOM 866 N N . VAL A 1 111 ? 1.307 -5.282 3.999 1.00 89.25 111 VAL A N 1
ATOM 867 C CA . VAL A 1 111 ? 1.970 -4.198 3.263 1.00 89.25 111 VAL A CA 1
ATOM 868 C C . VAL A 1 111 ? 2.241 -4.621 1.823 1.00 89.25 111 VAL A C 1
ATOM 870 O O . VAL A 1 111 ? 2.026 -3.832 0.909 1.00 89.25 111 VAL A O 1
ATOM 873 N N . LEU A 1 112 ? 2.651 -5.873 1.599 1.00 88.75 112 LEU A N 1
ATOM 874 C CA . LEU A 1 112 ? 2.886 -6.399 0.252 1.00 88.75 112 LEU A CA 1
ATOM 875 C C . LEU A 1 112 ? 1.605 -6.416 -0.594 1.00 88.75 112 LEU A C 1
ATOM 877 O O . LEU A 1 112 ? 1.643 -6.030 -1.758 1.00 88.75 112 LEU A O 1
ATOM 881 N N . GLN A 1 113 ? 0.463 -6.788 -0.012 1.00 92.00 113 GLN A N 1
ATOM 882 C CA . GLN A 1 113 ? -0.838 -6.713 -0.684 1.00 92.00 113 GLN A CA 1
ATOM 883 C C . GLN A 1 113 ? -1.213 -5.268 -1.025 1.00 92.00 113 GLN A C 1
ATOM 885 O O . GLN A 1 113 ? -1.685 -4.999 -2.127 1.00 92.00 113 GLN A O 1
ATOM 890 N N . ALA A 1 114 ? -0.975 -4.328 -0.107 1.00 94.25 114 ALA A N 1
ATOM 891 C CA . ALA A 1 114 ? -1.219 -2.912 -0.360 1.00 94.25 114 ALA A CA 1
ATOM 892 C C . ALA A 1 114 ? -0.299 -2.349 -1.461 1.00 94.25 114 ALA A C 1
ATOM 894 O O . ALA A 1 114 ? -0.746 -1.550 -2.281 1.00 94.25 114 ALA A O 1
ATOM 895 N N . LEU A 1 115 ? 0.960 -2.794 -1.526 1.00 93.31 115 LEU A N 1
ATOM 896 C CA . LEU A 1 115 ? 1.891 -2.433 -2.599 1.00 93.31 115 LEU A CA 1
ATOM 897 C C . LEU A 1 115 ? 1.465 -3.028 -3.945 1.00 93.31 115 LEU A C 1
ATOM 899 O O . LEU A 1 115 ? 1.520 -2.321 -4.946 1.00 93.31 115 LEU A O 1
ATOM 903 N N . SER A 1 116 ? 0.997 -4.282 -3.970 1.00 92.69 116 SER A N 1
ATOM 904 C CA . SER A 1 116 ? 0.419 -4.899 -5.176 1.00 92.69 116 SER A CA 1
ATOM 905 C C . SER A 1 116 ? -0.762 -4.078 -5.685 1.00 92.69 116 SER A C 1
ATOM 907 O O . SER A 1 116 ? -0.802 -3.699 -6.847 1.00 92.69 116 SER A O 1
ATOM 909 N N . MET A 1 117 ? -1.666 -3.694 -4.783 1.00 94.44 117 MET A N 1
ATOM 910 C CA . MET A 1 117 ? -2.817 -2.855 -5.109 1.00 94.44 117 MET A CA 1
ATOM 911 C C . MET A 1 117 ? -2.400 -1.471 -5.632 1.00 94.44 117 MET A C 1
ATOM 913 O O . MET A 1 117 ? -2.982 -0.975 -6.593 1.00 94.44 117 MET A O 1
ATOM 917 N N . SER A 1 118 ? -1.369 -0.861 -5.039 1.00 96.56 118 SER A N 1
ATOM 918 C CA . SER A 1 118 ? -0.792 0.401 -5.521 1.00 96.56 118 SER A CA 1
ATOM 919 C C . SER A 1 118 ? -0.242 0.272 -6.947 1.00 96.56 118 SER A C 1
ATOM 921 O O . SER A 1 118 ? -0.519 1.138 -7.776 1.00 96.56 118 SER A O 1
ATOM 923 N N . LEU A 1 119 ? 0.473 -0.820 -7.249 1.00 93.12 119 LEU A N 1
ATOM 924 C CA . LEU A 1 119 ? 0.991 -1.120 -8.590 1.00 93.12 119 LEU A CA 1
ATOM 925 C C . LEU A 1 119 ? -0.127 -1.353 -9.608 1.00 93.12 119 LEU A C 1
ATOM 927 O O . LEU A 1 119 ? -0.081 -0.804 -10.704 1.00 93.12 119 LEU A O 1
ATOM 931 N N . GLU A 1 120 ? -1.112 -2.175 -9.251 1.00 93.69 120 GLU A N 1
ATOM 932 C CA . GLU A 1 120 ? -2.206 -2.581 -10.140 1.00 93.69 120 GLU A CA 1
ATOM 933 C C . GLU A 1 120 ? -3.108 -1.404 -10.515 1.00 93.69 120 GLU A C 1
ATOM 935 O O . GLU A 1 120 ? -3.530 -1.287 -11.665 1.00 93.69 120 GLU A O 1
ATOM 940 N N . LEU A 1 121 ? -3.394 -0.526 -9.552 1.00 94.19 121 LEU A N 1
ATOM 941 C CA . LEU A 1 121 ? -4.312 0.597 -9.738 1.00 94.19 121 LEU A CA 1
ATOM 942 C C . LEU A 1 121 ? -3.600 1.905 -10.112 1.00 94.19 121 LEU A C 1
ATOM 944 O O . LEU A 1 121 ? -4.261 2.866 -10.498 1.00 94.19 121 LEU A O 1
ATOM 948 N N . GLY A 1 122 ? -2.273 1.975 -9.972 1.00 93.88 122 GLY A N 1
ATOM 949 C CA . GLY A 1 122 ? -1.510 3.205 -10.193 1.00 93.88 122 GLY A CA 1
ATOM 950 C C . GLY A 1 122 ? -1.849 4.317 -9.193 1.00 93.88 122 GLY A C 1
ATOM 951 O O . GLY A 1 122 ? -1.860 5.494 -9.554 1.00 93.88 122 GLY A O 1
ATOM 952 N N . VAL A 1 123 ? -2.155 3.955 -7.942 1.00 96.19 123 VAL A N 1
ATOM 953 C CA . VAL A 1 123 ? -2.560 4.892 -6.876 1.00 96.19 123 VAL A CA 1
ATOM 954 C C . VAL A 1 123 ? -1.629 4.814 -5.672 1.00 96.19 123 VAL A C 1
ATOM 956 O O . VAL A 1 123 ? -1.065 3.762 -5.371 1.00 96.19 123 VAL A O 1
ATOM 959 N N . LEU A 1 124 ? -1.517 5.910 -4.922 1.00 96.25 124 LEU A N 1
ATOM 960 C CA . LEU A 1 124 ? -0.945 5.889 -3.577 1.00 96.25 124 LEU A CA 1
ATOM 961 C C . LEU A 1 124 ? -1.958 5.252 -2.624 1.00 96.25 124 LEU A C 1
ATOM 963 O O . LEU A 1 124 ? -3.038 5.804 -2.422 1.00 96.25 124 LEU A O 1
ATOM 967 N N . VAL A 1 125 ? -1.607 4.133 -1.995 1.00 97.75 125 VAL A N 1
ATOM 968 C CA . VAL A 1 125 ? -2.474 3.512 -0.986 1.00 97.75 125 VAL A CA 1
ATOM 969 C C . VAL A 1 125 ? -2.161 4.101 0.386 1.00 97.75 125 VAL A C 1
ATOM 971 O O . VAL A 1 125 ? -1.012 4.127 0.816 1.00 97.75 125 VAL A O 1
ATOM 974 N N . THR A 1 126 ? -3.181 4.560 1.103 1.00 96.31 126 THR A N 1
ATOM 975 C CA . THR A 1 126 ? -3.075 5.043 2.482 1.00 96.31 126 THR A CA 1
ATOM 976 C C . THR A 1 126 ? -3.894 4.154 3.405 1.00 96.31 126 THR A C 1
ATOM 978 O O . THR A 1 126 ? -5.096 4.003 3.212 1.00 96.31 126 THR A O 1
ATOM 981 N N . ILE A 1 127 ? -3.250 3.587 4.421 1.00 94.69 127 ILE A N 1
ATOM 982 C CA . ILE A 1 127 ? -3.875 2.794 5.477 1.00 94.69 127 ILE A CA 1
ATOM 983 C C . ILE A 1 127 ? -4.051 3.696 6.699 1.00 94.69 127 ILE A C 1
ATOM 985 O O . ILE A 1 127 ? -3.069 4.152 7.291 1.00 94.69 127 ILE A O 1
ATOM 989 N N . SER A 1 128 ? -5.292 3.963 7.088 1.00 92.75 128 SER A N 1
ATOM 990 C CA . SER A 1 128 ? -5.630 4.853 8.202 1.00 92.75 128 SER A CA 1
ATOM 991 C C . SER A 1 128 ? -6.700 4.242 9.103 1.00 92.75 128 SER A C 1
ATOM 993 O O . SER A 1 128 ? -7.358 3.268 8.749 1.00 92.75 128 SER A O 1
ATOM 995 N N . GLN A 1 129 ? -6.857 4.788 10.307 1.00 90.12 129 GLN A N 1
ATOM 996 C CA . GLN A 1 129 ? -7.956 4.421 11.195 1.00 90.12 129 GLN A CA 1
ATOM 997 C C . GLN A 1 129 ? -9.114 5.397 10.977 1.00 90.12 129 GLN A C 1
ATOM 999 O O . GLN A 1 129 ? -8.908 6.610 11.015 1.00 90.12 129 GLN A O 1
ATOM 1004 N N . GLN A 1 130 ? -10.330 4.880 10.810 1.00 85.94 130 GLN A N 1
ATOM 1005 C CA . GLN A 1 130 ? -11.545 5.686 10.825 1.00 85.94 130 GLN A CA 1
ATOM 1006 C C . GLN A 1 130 ? -11.775 6.230 12.240 1.00 85.94 130 GLN A C 1
ATOM 1008 O O . GLN A 1 130 ? -11.800 5.458 13.204 1.00 85.94 130 GLN A O 1
ATOM 1013 N N . SER A 1 131 ? -11.951 7.545 12.395 1.00 67.94 131 SER A N 1
ATOM 1014 C CA . SER A 1 131 ? -12.356 8.098 13.689 1.00 67.94 131 SER A CA 1
ATOM 1015 C C . SER A 1 131 ? -13.794 7.671 13.977 1.00 67.94 131 SER A C 1
ATOM 1017 O O . SER A 1 131 ? -14.703 8.071 13.250 1.00 67.94 131 SER A O 1
ATOM 1019 N N . LEU A 1 132 ? -14.012 6.869 15.024 1.00 60.88 132 LEU A N 1
ATOM 1020 C CA . LEU A 1 132 ? -15.364 6.644 15.529 1.00 60.88 132 LEU A CA 1
ATOM 1021 C C . LEU A 1 132 ? -15.892 7.977 16.065 1.00 60.88 132 LEU A C 1
ATOM 1023 O O . LEU A 1 132 ? -15.325 8.534 17.005 1.00 60.88 132 LEU A O 1
ATOM 1027 N N . SER A 1 133 ? -16.979 8.476 15.481 1.00 48.22 133 SER A N 1
ATOM 1028 C CA . SER A 1 133 ? -17.831 9.441 16.165 1.00 48.22 133 SER A CA 1
ATOM 1029 C C . SER A 1 133 ? -18.374 8.760 17.417 1.00 48.22 133 SER A C 1
ATOM 1031 O O . SER A 1 133 ? -18.966 7.686 17.331 1.00 48.22 133 SER A O 1
ATOM 1033 N N . THR A 1 134 ? -18.116 9.364 18.571 1.00 48.09 134 THR A N 1
ATOM 1034 C CA . THR A 1 134 ? -18.582 8.970 19.899 1.00 48.09 134 THR A CA 1
ATOM 1035 C C . THR A 1 134 ? -20.096 8.793 19.888 1.00 48.09 134 THR A C 1
ATOM 1037 O O . THR A 1 134 ? -20.805 9.767 20.062 1.00 48.09 134 THR A O 1
ATOM 1040 N N . HIS A 1 135 ? -20.600 7.586 19.655 1.00 48.81 135 HIS A N 1
ATOM 1041 C CA . HIS A 1 135 ? -21.889 7.119 20.153 1.00 48.81 135 HIS A CA 1
ATOM 1042 C C . HIS A 1 135 ? -21.965 5.598 19.967 1.00 48.81 135 HIS A C 1
ATOM 1044 O O . HIS A 1 135 ? -21.633 5.070 18.912 1.00 48.81 135 HIS A O 1
ATOM 1050 N N . ASP A 1 136 ? -22.404 4.945 21.036 1.00 46.97 136 ASP A N 1
ATOM 1051 C CA . ASP A 1 136 ? -22.778 3.540 21.172 1.00 46.97 136 ASP A CA 1
ATOM 1052 C C . ASP A 1 136 ? -21.700 2.476 21.463 1.00 46.97 136 ASP A C 1
ATOM 1054 O O . ASP A 1 136 ? -20.994 1.946 20.612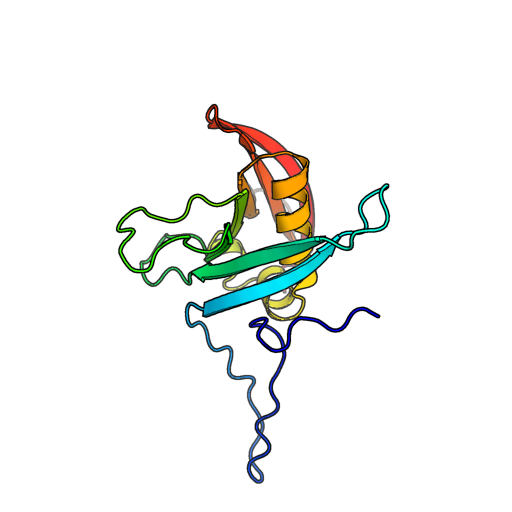 1.00 46.97 136 ASP A O 1
ATOM 1058 N N . SER A 1 137 ? -21.742 2.080 22.742 1.00 50.00 137 SER A N 1
ATOM 1059 C CA . SER A 1 137 ? -21.926 0.691 23.180 1.00 50.00 137 SER A CA 1
ATOM 1060 C C . SER A 1 137 ? -20.732 -0.255 23.081 1.00 50.00 137 SER A C 1
ATOM 1062 O O . SER A 1 137 ? -20.668 -1.113 22.211 1.00 50.00 137 SER A O 1
ATOM 1064 N N . GLY A 1 138 ? -19.847 -0.174 24.083 1.00 55.06 138 GLY A N 1
ATOM 1065 C CA . GLY A 1 138 ? -19.245 -1.325 24.787 1.00 55.06 138 GLY A CA 1
ATOM 1066 C C . GLY A 1 138 ? -18.311 -2.278 24.028 1.00 55.06 138 GLY A C 1
ATOM 1067 O O . GLY A 1 138 ? -17.641 -3.087 24.664 1.00 55.06 138 GLY A O 1
ATOM 1068 N N . SER A 1 139 ? -18.222 -2.184 22.706 1.00 56.31 139 SER A N 1
ATOM 1069 C CA . SER A 1 139 ? -17.310 -2.959 21.875 1.00 56.31 139 SER A CA 1
ATOM 1070 C C . SER A 1 139 ? -16.347 -1.994 21.210 1.00 56.31 139 SER A C 1
ATOM 1072 O O . SER A 1 139 ? -16.628 -1.429 20.155 1.00 56.31 139 SER A O 1
ATOM 1074 N N . GLU A 1 140 ? -15.195 -1.777 21.841 1.00 71.50 140 GLU A N 1
ATOM 1075 C CA . GLU A 1 140 ? -14.133 -0.983 21.245 1.00 71.50 140 GLU A CA 1
ATOM 1076 C C . GLU A 1 140 ? -13.564 -1.738 20.032 1.00 71.50 140 GLU A C 1
ATOM 1078 O O . GLU A 1 140 ? -12.684 -2.586 20.149 1.00 71.50 140 GLU A O 1
ATOM 1083 N N . SER A 1 141 ? -14.086 -1.479 18.839 1.00 77.75 141 SER A N 1
ATOM 1084 C CA . SER A 1 141 ? -13.494 -1.932 17.580 1.00 77.75 141 SER A CA 1
ATOM 1085 C C . SER A 1 141 ? -12.819 -0.767 16.872 1.00 77.75 141 SER A C 1
ATOM 1087 O O . SER A 1 141 ? -13.309 0.359 16.906 1.00 77.75 141 SER A O 1
ATOM 1089 N N . ILE A 1 142 ? -11.699 -1.034 16.210 1.00 84.31 142 ILE A N 1
ATOM 1090 C CA . ILE A 1 142 ? -11.064 -0.104 15.282 1.00 84.31 142 ILE A CA 1
ATOM 1091 C C . ILE A 1 142 ? -11.471 -0.469 13.856 1.00 84.31 142 ILE A C 1
ATOM 1093 O O . ILE A 1 142 ? -11.427 -1.637 13.476 1.00 84.31 142 ILE A O 1
ATOM 1097 N N . THR A 1 143 ? -11.840 0.524 13.055 1.00 90.12 143 THR A N 1
ATOM 1098 C CA . THR A 1 143 ? -12.028 0.336 11.615 1.00 90.12 143 THR A CA 1
ATOM 1099 C C . THR A 1 143 ? -10.815 0.901 10.897 1.00 90.12 143 THR A C 1
ATOM 1101 O O . THR A 1 143 ? -10.501 2.083 11.031 1.00 90.12 143 THR A O 1
ATOM 1104 N N . VAL A 1 144 ? -10.106 0.043 10.173 1.00 91.88 144 VAL A N 1
ATOM 1105 C CA . VAL A 1 144 ? -8.957 0.389 9.341 1.00 91.88 144 VAL A CA 1
ATOM 1106 C C . VAL A 1 144 ? -9.425 0.515 7.902 1.00 91.88 144 VAL A C 1
ATOM 1108 O O . VAL A 1 144 ? -10.059 -0.390 7.361 1.00 91.88 144 VAL A O 1
ATOM 1111 N N . ILE A 1 145 ? -9.096 1.639 7.287 1.00 94.69 145 ILE A N 1
ATOM 1112 C CA . ILE A 1 145 ? -9.486 1.995 5.932 1.00 94.69 145 ILE A CA 1
ATOM 1113 C C . ILE A 1 145 ? -8.248 2.029 5.043 1.00 94.69 145 ILE A C 1
ATOM 1115 O O . ILE A 1 145 ? -7.193 2.515 5.444 1.00 94.69 145 ILE A O 1
ATOM 1119 N N . TYR A 1 146 ? -8.409 1.522 3.826 1.00 96.38 146 TYR A N 1
ATOM 1120 C CA . TYR A 1 146 ? -7.459 1.627 2.733 1.00 96.38 146 TYR A CA 1
ATOM 1121 C C . TYR A 1 146 ? -8.040 2.601 1.714 1.00 96.38 146 TYR A C 1
ATOM 1123 O O . TYR A 1 146 ? -9.068 2.310 1.099 1.00 96.38 146 TYR A O 1
ATOM 1131 N N . THR A 1 147 ? -7.377 3.734 1.530 1.00 97.19 147 THR A N 1
ATOM 1132 C CA . THR A 1 147 ? -7.759 4.762 0.561 1.00 97.19 147 THR A CA 1
ATOM 1133 C C . THR A 1 147 ? -6.735 4.803 -0.563 1.00 97.19 147 THR A C 1
ATOM 1135 O O . THR A 1 147 ? -5.539 4.857 -0.294 1.00 97.19 147 THR A O 1
ATOM 1138 N N . GLY A 1 148 ? -7.186 4.785 -1.811 1.00 97.19 148 GLY A N 1
ATOM 1139 C CA . GLY A 1 148 ? -6.355 5.007 -2.987 1.00 97.19 148 GLY A CA 1
ATOM 1140 C C . GLY A 1 148 ? -6.429 6.462 -3.410 1.00 97.19 148 GLY A C 1
ATOM 1141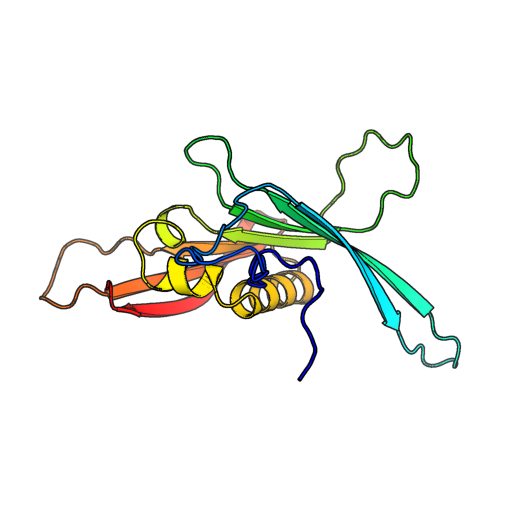 O O . GLY A 1 148 ? -7.523 6.958 -3.665 1.00 97.19 148 GLY A O 1
ATOM 1142 N N . THR A 1 149 ? -5.285 7.128 -3.505 1.00 97.31 149 THR A N 1
ATOM 1143 C CA . THR A 1 149 ? -5.179 8.494 -4.025 1.00 97.31 149 THR A CA 1
ATOM 1144 C C . THR A 1 149 ? -4.565 8.451 -5.419 1.00 97.31 149 THR A C 1
ATOM 1146 O O . THR A 1 149 ? -3.420 8.017 -5.578 1.00 97.31 149 THR A O 1
ATOM 1149 N N . SER A 1 150 ? -5.321 8.878 -6.430 1.00 94.62 150 SER A N 1
ATOM 1150 C CA . SER A 1 150 ? -4.841 8.934 -7.815 1.00 94.62 150 SER A CA 1
ATOM 1151 C C . SER A 1 150 ? -3.859 10.092 -8.032 1.00 94.62 150 SER A C 1
ATOM 1153 O O . SER A 1 150 ? -3.688 10.966 -7.179 1.00 94.62 150 SER A O 1
ATOM 1155 N N . THR A 1 151 ? -3.235 10.148 -9.209 1.00 90.38 151 THR A N 1
ATOM 1156 C CA . THR A 1 151 ? -2.335 11.249 -9.598 1.00 90.38 151 THR A CA 1
ATOM 1157 C C . THR A 1 151 ? -3.033 12.609 -9.684 1.00 90.38 151 THR A C 1
ATOM 1159 O O . THR A 1 151 ? -2.367 13.638 -9.608 1.00 90.38 151 THR A O 1
ATOM 1162 N N . THR A 1 152 ? -4.365 12.626 -9.803 1.00 93.81 152 THR A N 1
ATOM 1163 C CA . THR A 1 152 ? -5.180 13.854 -9.785 1.00 93.81 152 THR A CA 1
ATOM 1164 C C . THR A 1 152 ? -5.572 14.289 -8.369 1.00 93.81 152 THR A C 1
ATOM 1166 O O . THR A 1 152 ? -6.161 15.353 -8.196 1.00 93.81 152 THR A O 1
ATOM 1169 N N . GLY A 1 153 ? -5.236 13.490 -7.350 1.00 92.94 153 GLY A N 1
ATOM 1170 C CA . GLY A 1 153 ? -5.603 13.729 -5.953 1.00 92.94 153 GLY A CA 1
ATOM 1171 C C . GLY A 1 153 ? -6.969 13.167 -5.553 1.00 92.94 153 GLY A C 1
ATOM 1172 O O . GLY A 1 153 ? -7.335 13.266 -4.382 1.00 92.94 153 GLY A O 1
ATOM 1173 N N . GLU A 1 154 ? -7.713 12.557 -6.481 1.00 95.81 154 GLU A N 1
ATOM 1174 C CA . GLU A 1 154 ? -8.980 11.890 -6.174 1.00 95.81 154 GLU A CA 1
ATOM 1175 C C . GLU A 1 154 ? -8.757 10.714 -5.217 1.00 95.81 154 GLU A C 1
ATOM 1177 O O . GLU A 1 154 ? -7.882 9.874 -5.445 1.00 95.81 154 GLU A O 1
ATOM 1182 N N . GLN A 1 155 ? -9.559 10.660 -4.152 1.00 96.25 155 GLN A N 1
ATOM 1183 C CA . GLN A 1 155 ? -9.502 9.613 -3.140 1.00 96.25 155 GLN A CA 1
ATOM 1184 C C . GLN A 1 155 ? -10.651 8.624 -3.310 1.00 96.25 155 GLN A C 1
ATOM 1186 O O . GLN A 1 155 ? -11.815 9.012 -3.379 1.00 96.25 155 GLN A O 1
ATOM 1191 N N . THR A 1 156 ? -10.323 7.337 -3.297 1.00 95.94 156 THR A N 1
ATOM 1192 C CA . THR A 1 156 ? -11.287 6.239 -3.411 1.00 95.94 156 THR A CA 1
ATOM 1193 C C . THR A 1 156 ? -11.114 5.253 -2.263 1.00 95.94 156 THR A C 1
ATOM 1195 O O . THR A 1 156 ? -9.997 4.927 -1.862 1.00 95.94 156 THR A O 1
ATOM 1198 N N . LEU A 1 157 ? -12.225 4.775 -1.706 1.00 96.44 157 LEU A N 1
ATOM 1199 C CA . LEU A 1 157 ? -12.205 3.717 -0.700 1.00 96.44 157 LEU A CA 1
ATOM 1200 C C . LEU A 1 157 ? -11.918 2.378 -1.387 1.00 96.44 157 LEU A C 1
ATOM 1202 O O . LEU A 1 157 ? -12.742 1.895 -2.158 1.00 96.44 157 LEU A O 1
ATOM 1206 N N . LEU A 1 158 ? -10.775 1.766 -1.083 1.00 95.44 158 LEU A N 1
ATOM 1207 C CA . LEU A 1 158 ? -10.372 0.478 -1.656 1.00 95.44 158 LEU A CA 1
ATOM 1208 C C . LEU A 1 158 ? -10.819 -0.693 -0.780 1.00 95.44 158 LEU A C 1
ATOM 1210 O O . LEU A 1 158 ? -11.238 -1.737 -1.276 1.00 95.44 158 LEU A O 1
ATOM 1214 N N . ARG A 1 159 ? -10.703 -0.537 0.545 1.00 94.06 159 ARG A N 1
ATOM 1215 C CA . ARG A 1 159 ? -11.039 -1.583 1.518 1.00 94.06 159 ARG A CA 1
ATOM 1216 C C . ARG A 1 159 ? -11.329 -0.991 2.892 1.00 94.06 159 ARG A C 1
ATOM 1218 O O . ARG A 1 159 ? -10.725 0.003 3.285 1.00 94.06 159 ARG A O 1
ATOM 1225 N N . SER A 1 160 ? -12.196 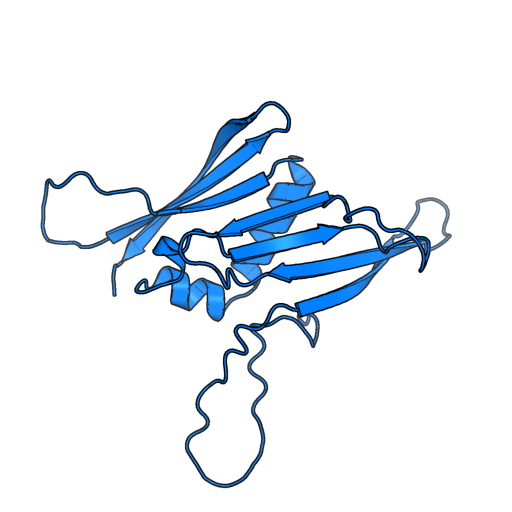-1.656 3.648 1.00 93.00 160 SER A N 1
ATOM 1226 C CA . SER A 1 160 ? -12.416 -1.400 5.072 1.00 93.00 160 SER A CA 1
ATOM 1227 C C . SER A 1 160 ? -12.338 -2.710 5.853 1.00 93.00 160 SER A C 1
ATOM 1229 O O . SER A 1 160 ? -12.800 -3.750 5.376 1.00 93.00 160 SER A O 1
ATOM 1231 N N . ILE A 1 161 ? -11.707 -2.676 7.024 1.00 89.94 161 ILE A N 1
ATOM 1232 C CA . ILE A 1 161 ? -11.527 -3.829 7.906 1.00 89.94 161 ILE A CA 1
ATOM 1233 C C . ILE A 1 161 ? -11.826 -3.388 9.334 1.00 89.94 161 ILE A C 1
ATOM 1235 O O . ILE A 1 161 ? -11.170 -2.494 9.859 1.00 89.94 161 ILE A O 1
ATOM 1239 N N . THR A 1 162 ? -12.770 -4.053 9.992 1.00 88.12 162 THR A N 1
ATOM 1240 C CA . THR A 1 162 ? -13.047 -3.828 11.414 1.00 88.12 162 THR A CA 1
ATOM 1241 C C . THR A 1 162 ? -12.327 -4.878 12.251 1.00 88.12 162 THR A C 1
ATOM 1243 O O . THR A 1 162 ? -12.427 -6.078 11.994 1.00 88.12 162 THR A O 1
ATOM 1246 N N . CYS A 1 163 ? -11.567 -4.433 13.247 1.00 79.94 163 CYS A N 1
ATOM 1247 C CA . CYS A 1 163 ? -10.791 -5.283 14.144 1.00 79.94 163 CYS A CA 1
ATOM 1248 C C . CYS A 1 163 ? -11.092 -4.931 15.607 1.00 79.94 163 CYS A C 1
ATOM 1250 O O . CYS A 1 163 ? -11.340 -3.768 15.919 1.00 79.94 163 CYS A O 1
ATOM 1252 N N . PRO A 1 164 ? -11.028 -5.893 16.539 1.00 74.50 164 PRO A N 1
ATOM 1253 C CA . PRO A 1 164 ? -11.181 -5.599 17.960 1.00 74.50 164 PRO A CA 1
ATOM 1254 C C . PRO A 1 164 ? -10.002 -4.757 18.478 1.00 74.50 164 PRO A C 1
ATOM 1256 O O . PRO A 1 164 ? -8.840 -5.054 18.176 1.00 74.50 164 PRO A O 1
ATOM 1259 N N . ARG A 1 165 ? -10.284 -3.735 19.292 1.00 68.25 165 ARG A N 1
ATOM 1260 C CA . ARG A 1 165 ? -9.292 -2.954 20.045 1.00 68.25 165 ARG A CA 1
ATOM 1261 C C . ARG A 1 165 ? -8.868 -3.816 21.240 1.00 68.25 165 ARG A C 1
ATOM 1263 O O . ARG A 1 165 ? -9.599 -3.956 22.208 1.00 68.25 165 ARG A O 1
ATOM 1270 N N . ARG A 1 166 ? -7.743 -4.518 21.114 1.00 62.19 166 ARG A N 1
ATOM 1271 C CA . ARG A 1 166 ? -7.128 -5.303 22.198 1.00 62.19 166 ARG A CA 1
ATOM 1272 C C . ARG A 1 166 ? -5.830 -4.664 22.630 1.00 62.19 166 ARG A C 1
ATOM 1274 O O . ARG A 1 166 ? -5.082 -4.254 21.707 1.00 62.19 166 ARG A O 1
#